Protein AF-A0A6P0UTZ5-F1 (afdb_monomer_lite)

pLDDT: mean 74.85, std 12.64, range [42.12, 92.88]

Secondary structure (DSSP, 8-state):
--GGG--SHHHHHHHTT-------S---------HHHHHHHHHHHHH---SS-HHHHIIIIIHHHHHHHHHHHTTSGGGS--S---GGGHHHHHHHHHHH-

Radius of gyration: 21.36 Å; chains: 1; bounding box: 39×28×58 Å

Foldseek 3Di:
DDLVPDPDPVVVCVVVVDDDDDDDPDDDDDQDFDPVLVVQLVCCVPPNPQPPDPVSVCPNPVVSVVVSVCVRCVPPCVPPPPDDDDPVCVVVVVSVVVVVD

Sequence (101 aa):
MAFTSYKHLEMLVKAFQLTYQEHDFIVESHLPLNDYFKQRFQIILREGVVDNSESAICENLIAPILTEAWYNYKDNLFTKNIKLYRISDLEELFGAVNYIF

Structure (mmCIF, N/CA/C/O backbone):
data_AF-A0A6P0UTZ5-F1
#
_entry.id   AF-A0A6P0UTZ5-F1
#
loop_
_atom_site.group_PDB
_atom_site.id
_atom_site.type_symbol
_atom_site.label_atom_id
_atom_site.label_alt_id
_atom_site.label_comp_id
_atom_site.label_asym_id
_atom_site.label_entity_id
_atom_site.label_seq_id
_atom_site.pdbx_PDB_ins_code
_atom_site.Cartn_x
_atom_site.Cartn_y
_atom_site.Cartn_z
_atom_site.occupancy
_atom_site.B_iso_or_equiv
_atom_site.auth_seq_id
_atom_site.auth_comp_id
_atom_site.auth_asym_id
_atom_site.auth_atom_id
_atom_site.pdbx_PDB_model_num
ATOM 1 N N . MET A 1 1 ? -4.885 6.950 36.024 1.00 49.62 1 MET A N 1
ATOM 2 C CA . MET A 1 1 ? -4.866 5.540 36.486 1.00 49.62 1 MET A CA 1
ATOM 3 C C . MET A 1 1 ? -3.683 4.870 35.809 1.00 49.62 1 MET A C 1
ATOM 5 O O . MET A 1 1 ? -3.464 5.156 34.643 1.00 49.62 1 MET A O 1
ATOM 9 N N . ALA A 1 2 ? -2.872 4.077 36.512 1.00 52.53 2 ALA A N 1
ATOM 10 C CA . ALA A 1 2 ? -1.674 3.498 35.901 1.00 52.53 2 ALA A CA 1
ATOM 11 C C . ALA A 1 2 ? -2.060 2.410 34.882 1.00 52.53 2 ALA A C 1
ATOM 13 O O . ALA A 1 2 ? -2.877 1.540 35.191 1.00 52.53 2 ALA A O 1
ATOM 14 N N . PHE A 1 3 ? -1.446 2.439 33.697 1.00 49.84 3 PHE A N 1
ATOM 15 C CA . PHE A 1 3 ? -1.656 1.485 32.596 1.00 49.84 3 PHE A CA 1
ATOM 16 C C . PHE A 1 3 ? -1.476 0.008 32.995 1.00 49.84 3 PHE A C 1
ATOM 18 O O . PHE A 1 3 ? -2.006 -0.887 32.352 1.00 49.84 3 PHE A O 1
ATOM 25 N N . THR A 1 4 ? -0.798 -0.258 34.110 1.00 59.53 4 THR A N 1
ATOM 26 C CA . THR A 1 4 ? -0.564 -1.595 34.672 1.00 59.53 4 THR A CA 1
ATOM 27 C C . THR A 1 4 ? -1.784 -2.228 35.357 1.00 59.53 4 THR A C 1
ATOM 29 O O . THR A 1 4 ? -1.708 -3.373 35.804 1.00 59.53 4 THR A O 1
ATOM 32 N N . SER A 1 5 ? -2.906 -1.507 35.464 1.00 61.03 5 SER A N 1
ATOM 33 C CA . SER A 1 5 ? -4.092 -1.962 36.208 1.00 61.03 5 SER A CA 1
ATOM 34 C C . SER A 1 5 ? -4.908 -3.032 35.470 1.00 61.03 5 SER A C 1
ATOM 36 O O . SER A 1 5 ? -5.636 -3.792 36.107 1.00 61.03 5 SER A O 1
ATOM 38 N N . TYR A 1 6 ? -4.782 -3.126 34.143 1.00 65.56 6 TYR A N 1
ATOM 39 C CA . TYR A 1 6 ? -5.582 -4.025 33.311 1.00 65.56 6 TYR A CA 1
ATOM 40 C C . TYR A 1 6 ? -4.712 -5.153 32.760 1.00 65.56 6 TYR A C 1
ATOM 42 O O . TYR A 1 6 ? -4.001 -4.993 31.777 1.00 65.56 6 TYR A O 1
ATOM 50 N N . LYS A 1 7 ? -4.760 -6.310 33.425 1.00 70.81 7 LYS A N 1
ATOM 51 C CA . LYS A 1 7 ? -3.950 -7.486 33.063 1.00 70.81 7 LYS A CA 1
ATOM 52 C C . LYS A 1 7 ? -4.555 -8.350 31.954 1.00 70.81 7 LYS A C 1
ATOM 54 O O . LYS A 1 7 ? -3.834 -9.121 31.333 1.00 70.81 7 LYS A O 1
ATOM 59 N N . HIS A 1 8 ? -5.866 -8.249 31.733 1.00 73.00 8 HIS A N 1
ATOM 60 C CA . HIS A 1 8 ? -6.604 -9.093 30.792 1.00 73.00 8 HIS A CA 1
ATOM 61 C C . HIS A 1 8 ? -7.679 -8.281 30.066 1.00 73.00 8 HIS A C 1
ATOM 63 O O . HIS A 1 8 ? -8.318 -7.416 30.672 1.00 73.00 8 HIS A O 1
ATOM 69 N N . LEU A 1 9 ? -7.910 -8.608 28.792 1.00 68.56 9 LEU A N 1
ATOM 70 C CA . LEU A 1 9 ? -8.884 -7.949 27.915 1.00 68.56 9 LEU A CA 1
ATOM 71 C C . LEU A 1 9 ? -10.292 -7.919 28.518 1.00 68.56 9 LEU A C 1
ATOM 73 O O . LEU A 1 9 ? -10.968 -6.897 28.481 1.00 68.56 9 LEU A O 1
ATOM 77 N N . GLU A 1 10 ? -10.704 -9.015 29.153 1.00 75.19 10 GLU A N 1
ATOM 78 C CA . GLU A 1 10 ? -12.012 -9.149 29.799 1.00 75.19 10 GLU A CA 1
ATOM 79 C C . GLU A 1 10 ? -12.271 -8.076 30.866 1.00 75.19 10 GLU A C 1
ATOM 81 O O . GLU A 1 10 ? -13.404 -7.627 31.043 1.00 75.19 10 GLU A O 1
ATOM 86 N N . MET A 1 11 ? -11.222 -7.653 31.580 1.00 75.50 11 MET A N 1
ATOM 87 C CA . MET A 1 11 ? -11.316 -6.607 32.600 1.00 75.50 11 MET A CA 1
ATOM 88 C C . MET A 1 11 ? -11.627 -5.251 31.964 1.00 75.50 11 MET A C 1
ATOM 90 O O . MET A 1 11 ? -12.411 -4.476 32.506 1.00 75.50 11 MET A O 1
ATOM 94 N N . LEU A 1 12 ? -11.044 -4.997 30.795 1.00 75.62 12 LEU A N 1
ATOM 95 C CA . LEU A 1 12 ? -11.216 -3.775 30.019 1.00 75.62 12 LEU A CA 1
ATOM 96 C C . LEU A 1 12 ? -12.605 -3.748 29.366 1.00 75.62 12 LEU A C 1
ATOM 98 O O . LEU A 1 12 ? -13.342 -2.777 29.509 1.00 75.62 12 LEU A O 1
ATOM 102 N N . VAL A 1 13 ? -13.019 -4.866 28.763 1.00 74.88 13 VAL A N 1
ATOM 103 C CA . VAL A 1 13 ? -14.359 -5.046 28.183 1.00 74.88 13 VAL A CA 1
ATOM 104 C C . VAL A 1 13 ? -15.452 -4.788 29.224 1.00 74.88 13 VAL A C 1
ATOM 106 O O . VAL A 1 13 ? -16.405 -4.062 28.946 1.00 74.88 13 VAL A O 1
ATOM 109 N N . LYS A 1 14 ? -15.295 -5.310 30.449 1.00 77.25 14 LYS A N 1
ATOM 110 C CA . LYS A 1 14 ? -16.249 -5.081 31.547 1.00 77.25 14 LYS A CA 1
ATOM 111 C C . LYS A 1 14 ? -16.209 -3.653 32.092 1.00 77.25 14 LYS A C 1
ATOM 113 O O . LYS A 1 14 ? -17.269 -3.072 32.305 1.00 77.25 14 LYS A O 1
ATOM 118 N N . ALA A 1 15 ? -15.021 -3.092 32.326 1.00 76.69 15 ALA A N 1
ATOM 119 C CA . ALA A 1 15 ? -14.876 -1.760 32.920 1.00 76.69 15 ALA A CA 1
ATOM 120 C C . ALA A 1 15 ? -15.421 -0.649 32.011 1.00 76.69 15 ALA A C 1
ATOM 122 O O . ALA A 1 15 ? -16.033 0.300 32.496 1.00 76.69 15 ALA A O 1
ATOM 123 N N . PHE A 1 16 ? -15.238 -0.797 30.700 1.00 74.94 16 PHE A N 1
ATOM 124 C CA . PHE A 1 16 ? -15.627 0.200 29.705 1.00 74.94 16 PHE A CA 1
ATOM 125 C C . PHE A 1 16 ? -16.901 -0.175 28.934 1.00 74.94 16 PHE A C 1
ATOM 127 O O . PHE A 1 16 ? -17.278 0.539 28.009 1.00 74.94 16 PHE A O 1
ATOM 134 N N . GLN A 1 17 ? -17.573 -1.273 29.311 1.00 75.56 17 GLN A N 1
ATOM 135 C CA . GLN A 1 17 ? -18.788 -1.778 28.651 1.00 75.56 17 GLN A CA 1
ATOM 136 C C . GLN A 1 17 ? -18.620 -1.915 27.126 1.00 75.56 17 GLN A C 1
ATOM 138 O O . GLN A 1 17 ? -19.511 -1.586 26.342 1.00 75.56 17 GLN A O 1
ATOM 143 N N . LEU A 1 18 ? -17.444 -2.375 26.700 1.00 77.19 18 LEU A N 1
ATOM 144 C CA . LEU A 1 18 ? -17.101 -2.492 25.287 1.00 77.19 18 LEU A CA 1
ATOM 145 C C . LEU A 1 18 ? -17.735 -3.747 24.692 1.00 77.19 18 LEU A C 1
ATOM 147 O O . LEU A 1 18 ? -17.950 -4.748 25.370 1.00 77.19 18 LEU A O 1
ATOM 151 N N . THR A 1 19 ? -17.993 -3.713 23.390 1.00 71.69 19 THR A N 1
ATOM 152 C CA . THR A 1 19 ? -18.344 -4.916 22.633 1.00 71.69 19 THR A CA 1
ATOM 153 C C . THR A 1 19 ? -17.069 -5.444 21.986 1.00 71.69 19 THR A C 1
ATOM 155 O O . THR A 1 19 ? -16.483 -4.760 21.151 1.00 71.69 19 THR A O 1
ATOM 158 N N . TYR A 1 20 ? -16.610 -6.626 22.403 1.00 71.56 20 TYR A N 1
ATOM 159 C CA . TYR A 1 20 ? -15.465 -7.298 21.787 1.00 71.56 20 TYR A CA 1
ATOM 160 C C . TYR A 1 20 ? -15.947 -8.212 20.664 1.00 71.56 20 TYR A C 1
ATOM 162 O O . TYR A 1 20 ? -16.859 -9.015 20.864 1.00 71.56 20 TYR A O 1
ATOM 170 N N . GLN A 1 21 ? -15.330 -8.087 19.494 1.00 70.19 21 GLN A N 1
ATOM 171 C CA . GLN A 1 21 ? -15.537 -8.998 18.380 1.00 70.19 21 GLN A CA 1
ATOM 172 C C . GLN A 1 21 ? -14.183 -9.358 17.783 1.00 70.19 21 GLN A C 1
ATOM 174 O O . GLN A 1 21 ? -13.419 -8.474 17.396 1.00 70.19 21 GLN A O 1
ATOM 179 N N . GLU A 1 22 ? -13.912 -10.652 17.699 1.00 69.94 22 GLU A N 1
ATOM 180 C CA . GLU A 1 22 ? -12.745 -11.195 17.019 1.00 69.94 22 GLU A CA 1
ATOM 181 C C . GLU A 1 22 ? -13.141 -11.499 15.572 1.00 69.94 22 GLU A C 1
ATOM 183 O O . GLU A 1 22 ? -14.118 -12.206 15.323 1.00 69.94 22 GLU A O 1
ATOM 188 N N . HIS A 1 23 ? -12.428 -10.905 14.621 1.00 70.81 23 HIS A N 1
ATOM 189 C CA . HIS A 1 23 ? -12.614 -11.145 13.195 1.00 70.81 23 HIS A CA 1
ATOM 190 C C . HIS A 1 23 ? -11.257 -11.435 12.573 1.00 70.81 23 HIS A C 1
ATOM 192 O O . HIS A 1 23 ? -10.253 -10.844 12.982 1.00 70.81 23 HIS A O 1
ATOM 198 N N . ASP A 1 24 ? -11.246 -12.276 11.542 1.00 70.19 24 ASP A N 1
ATOM 199 C CA . ASP A 1 24 ? -10.085 -12.420 10.675 1.00 70.19 24 ASP A CA 1
ATOM 200 C C . ASP A 1 24 ? -9.795 -11.064 10.029 1.00 70.19 24 ASP A C 1
ATOM 202 O O . ASP A 1 24 ? -10.518 -10.584 9.157 1.00 70.19 24 ASP A O 1
ATOM 206 N N . PHE A 1 25 ? -8.755 -10.399 10.522 1.00 65.25 25 PHE A N 1
ATOM 207 C CA . PHE A 1 25 ? -8.378 -9.068 10.059 1.00 65.25 25 PHE A CA 1
ATOM 208 C C . PHE A 1 25 ? -7.766 -9.112 8.651 1.00 65.25 25 PHE A C 1
ATOM 210 O O . PHE A 1 25 ? -7.882 -8.160 7.880 1.00 65.25 25 PHE A O 1
ATOM 217 N N . ILE A 1 26 ? -7.128 -10.234 8.306 1.00 69.88 26 ILE A N 1
ATOM 218 C CA . ILE A 1 26 ? -6.534 -10.480 6.994 1.00 69.88 26 ILE A CA 1
ATOM 219 C C . ILE A 1 26 ? -7.495 -11.365 6.208 1.00 69.88 26 ILE A C 1
ATOM 221 O O . ILE A 1 26 ? -7.498 -12.584 6.353 1.00 69.88 26 ILE A O 1
ATOM 225 N N . VAL A 1 27 ? -8.312 -10.733 5.371 1.00 71.56 27 VAL A N 1
ATOM 226 C CA . VAL A 1 27 ? -9.210 -11.425 4.443 1.00 71.56 27 VAL A CA 1
ATOM 227 C C . VAL A 1 27 ? -8.602 -11.356 3.048 1.00 71.56 27 VAL A C 1
ATOM 229 O O . VAL A 1 27 ? -8.203 -10.280 2.598 1.00 71.56 27 VAL A O 1
ATOM 232 N N . GLU A 1 28 ? -8.530 -12.492 2.353 1.00 75.06 28 GLU A N 1
ATOM 233 C CA . GLU A 1 28 ? -8.133 -12.512 0.946 1.00 75.06 28 GLU A CA 1
ATOM 234 C C . GLU A 1 28 ? -9.154 -11.710 0.132 1.00 75.06 28 GLU A C 1
ATOM 236 O O . GLU A 1 28 ? -10.344 -12.031 0.096 1.00 75.06 28 GLU A O 1
ATOM 241 N N . SER A 1 29 ? -8.698 -10.624 -0.488 1.00 74.06 29 SER A N 1
ATOM 242 C CA . SER A 1 29 ? -9.546 -9.742 -1.280 1.00 74.06 29 SER A CA 1
ATOM 243 C C . SER A 1 29 ? -9.102 -9.765 -2.736 1.00 74.06 29 SER A C 1
ATOM 245 O O . SER A 1 29 ? -7.915 -9.708 -3.065 1.00 74.06 29 SER A O 1
ATOM 247 N N . HIS A 1 30 ? -10.076 -9.854 -3.638 1.00 78.31 30 HIS A N 1
ATOM 248 C CA . HIS A 1 30 ? -9.797 -9.751 -5.059 1.00 78.31 30 HIS A CA 1
ATOM 249 C C . HIS A 1 30 ? -9.554 -8.283 -5.422 1.00 78.31 30 HIS A C 1
ATOM 251 O O . HIS A 1 30 ? -10.468 -7.461 -5.341 1.00 78.31 30 HIS A O 1
ATOM 257 N N . LEU A 1 31 ? -8.338 -7.961 -5.866 1.00 78.12 31 LEU A N 1
ATOM 258 C CA . LEU A 1 31 ? -7.972 -6.619 -6.310 1.00 78.12 31 LEU A CA 1
ATOM 259 C C . LEU A 1 31 ? -8.120 -6.514 -7.839 1.00 78.12 31 LEU A C 1
ATOM 261 O O . LEU A 1 31 ? -7.343 -7.132 -8.573 1.00 78.12 31 LEU A O 1
ATOM 265 N N . PRO A 1 32 ? -9.114 -5.767 -8.357 1.00 82.19 32 PRO A N 1
ATOM 266 C CA . PRO A 1 32 ? -9.300 -5.615 -9.792 1.00 82.19 32 PRO A CA 1
ATOM 267 C C . PRO A 1 32 ? -8.198 -4.723 -10.375 1.00 82.19 32 PRO A C 1
ATOM 269 O O . PRO A 1 32 ? -8.248 -3.500 -10.312 1.00 82.19 32 PRO A O 1
ATOM 272 N N . LEU A 1 33 ? -7.180 -5.347 -10.962 1.00 84.62 33 LEU A N 1
ATOM 273 C CA . LEU A 1 33 ? -6.096 -4.628 -11.628 1.00 84.62 33 LEU A CA 1
ATOM 274 C C . LEU A 1 33 ? -6.554 -4.054 -12.974 1.00 84.62 33 LEU A C 1
ATOM 276 O O . LEU A 1 33 ? -7.147 -4.769 -13.788 1.00 84.62 33 LEU A O 1
ATOM 280 N N . ASN A 1 34 ? -6.191 -2.798 -13.232 1.00 89.31 34 ASN A N 1
ATOM 281 C CA . ASN A 1 34 ? -6.400 -2.139 -14.517 1.00 89.31 34 ASN A CA 1
ATOM 282 C C . ASN A 1 34 ? -5.615 -2.858 -15.633 1.00 89.31 34 ASN A C 1
ATOM 284 O O . ASN A 1 34 ? -4.429 -3.157 -15.482 1.00 89.31 34 ASN A O 1
ATOM 288 N N . ASP A 1 35 ? -6.256 -3.122 -16.772 1.00 91.62 35 ASP A N 1
ATOM 289 C CA . ASP A 1 35 ? -5.626 -3.817 -17.899 1.00 91.62 35 ASP A CA 1
ATOM 290 C C . ASP A 1 35 ? -4.462 -3.032 -18.516 1.00 91.62 35 ASP A C 1
ATOM 292 O O . ASP A 1 35 ? -3.457 -3.632 -18.900 1.00 91.62 35 ASP A O 1
ATOM 296 N N . TYR A 1 36 ? -4.539 -1.698 -18.529 1.00 91.00 36 TYR A N 1
ATOM 297 C CA . TYR A 1 36 ? -3.425 -0.848 -18.951 1.00 91.00 36 TYR A CA 1
ATOM 298 C C . TYR A 1 36 ? -2.205 -1.045 -18.045 1.00 91.00 36 TYR A C 1
ATOM 300 O O . TYR A 1 36 ? -1.084 -1.217 -18.530 1.00 91.00 36 TYR A O 1
ATOM 308 N N . PHE A 1 37 ? -2.423 -1.082 -16.726 1.00 91.75 37 PHE A N 1
ATOM 309 C CA . PHE A 1 37 ? -1.351 -1.336 -15.773 1.00 91.75 37 PHE A CA 1
ATOM 310 C C . PHE A 1 37 ? -0.738 -2.719 -15.991 1.00 91.75 37 PHE A C 1
ATOM 312 O O . PHE A 1 37 ? 0.482 -2.820 -16.101 1.00 91.75 37 PHE A O 1
ATOM 319 N N . LYS A 1 38 ? -1.561 -3.769 -16.134 1.00 91.25 38 LYS A N 1
ATOM 320 C CA . LYS A 1 38 ? -1.074 -5.135 -16.393 1.00 91.25 38 LYS A CA 1
ATOM 321 C C . LYS A 1 38 ? -0.181 -5.188 -17.628 1.00 91.25 38 LYS A C 1
ATOM 323 O O . LYS A 1 38 ? 0.904 -5.757 -17.568 1.00 91.25 38 LYS A O 1
ATOM 328 N N . GLN A 1 39 ? -0.621 -4.593 -18.736 1.00 92.88 39 GLN A N 1
ATOM 329 C CA . GLN A 1 39 ? 0.137 -4.588 -19.989 1.00 92.88 39 GLN A CA 1
ATOM 330 C C . GLN A 1 39 ? 1.466 -3.844 -19.841 1.00 92.88 39 GLN A C 1
ATOM 332 O O . GLN A 1 39 ? 2.514 -4.389 -20.184 1.00 92.88 39 GLN A O 1
ATOM 337 N N . ARG A 1 40 ? 1.445 -2.638 -19.261 1.00 90.19 40 ARG A N 1
ATOM 338 C CA . ARG A 1 40 ? 2.661 -1.857 -18.996 1.00 90.19 40 ARG A CA 1
ATOM 339 C C . ARG A 1 40 ? 3.628 -2.612 -18.083 1.00 90.19 40 ARG A C 1
ATOM 341 O O . ARG A 1 40 ? 4.826 -2.643 -18.347 1.00 90.19 40 ARG A O 1
ATOM 348 N N . PHE A 1 41 ? 3.115 -3.230 -17.025 1.00 91.00 41 PHE A N 1
ATOM 349 C CA . PHE A 1 41 ? 3.920 -3.964 -16.056 1.00 91.00 41 PHE A CA 1
ATOM 350 C C . PHE A 1 41 ? 4.565 -5.210 -16.679 1.00 91.00 41 PHE A C 1
ATOM 352 O O . PHE A 1 41 ? 5.740 -5.475 -16.453 1.00 91.00 41 PHE A O 1
ATOM 359 N N . GLN A 1 42 ? 3.840 -5.927 -17.543 1.00 90.00 42 GLN A N 1
ATOM 360 C CA . GLN A 1 42 ? 4.389 -7.056 -18.303 1.00 90.00 42 GLN A CA 1
ATOM 361 C C . GLN A 1 42 ? 5.527 -6.641 -19.242 1.00 90.00 42 GLN A C 1
ATOM 363 O O . GLN A 1 42 ? 6.500 -7.380 -19.369 1.00 90.00 42 GLN A O 1
ATOM 368 N N . ILE A 1 43 ? 5.437 -5.468 -19.874 1.00 90.62 43 ILE A N 1
ATOM 369 C CA . ILE A 1 43 ? 6.524 -4.931 -20.707 1.00 90.62 43 ILE A CA 1
ATOM 370 C C . ILE A 1 43 ? 7.753 -4.636 -19.841 1.00 90.62 43 ILE A C 1
ATOM 372 O O . ILE A 1 43 ? 8.849 -5.071 -20.176 1.00 90.62 43 IL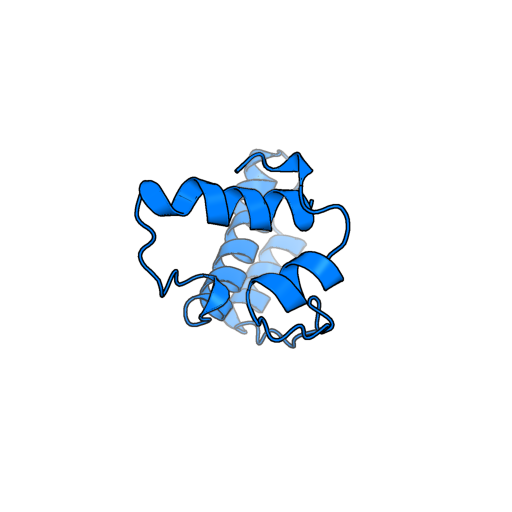E A O 1
ATOM 376 N N . ILE A 1 44 ? 7.573 -3.985 -18.686 1.00 88.06 44 ILE A N 1
ATOM 377 C CA . ILE A 1 44 ? 8.670 -3.693 -17.748 1.00 88.06 44 ILE A CA 1
ATOM 378 C C . ILE A 1 44 ? 9.360 -4.981 -17.276 1.00 88.06 44 ILE A C 1
ATOM 380 O O . ILE A 1 44 ? 10.582 -5.024 -17.228 1.00 88.06 44 ILE A O 1
ATOM 384 N N . LEU A 1 45 ? 8.603 -6.041 -16.983 1.00 85.94 45 LEU A N 1
ATOM 385 C CA . LEU A 1 45 ? 9.169 -7.329 -16.564 1.00 85.94 45 LEU A CA 1
ATOM 386 C C . LEU A 1 45 ? 9.937 -8.062 -17.673 1.00 85.94 45 LEU A C 1
ATOM 388 O O . LEU A 1 45 ? 10.822 -8.856 -17.369 1.00 85.94 45 LEU A O 1
ATOM 392 N N . ARG A 1 46 ? 9.573 -7.858 -18.944 1.00 86.69 46 ARG A N 1
ATOM 393 C CA . ARG A 1 46 ? 10.190 -8.555 -20.087 1.00 86.69 46 ARG A CA 1
ATOM 394 C C . ARG A 1 46 ? 11.362 -7.795 -20.690 1.00 86.69 46 ARG A C 1
ATOM 396 O O . ARG A 1 46 ? 12.323 -8.414 -21.131 1.00 86.69 46 ARG A O 1
ATOM 403 N N . GLU A 1 47 ? 11.237 -6.478 -20.768 1.00 85.12 47 GLU A N 1
ATOM 404 C CA . GLU A 1 47 ? 12.121 -5.611 -21.550 1.00 85.12 47 GLU A CA 1
ATOM 405 C C . GLU A 1 47 ? 12.838 -4.572 -20.681 1.00 85.12 47 GLU A C 1
ATOM 407 O O . GLU A 1 47 ? 13.843 -4.000 -21.101 1.00 85.12 47 GLU A O 1
ATOM 412 N N . GLY A 1 48 ? 12.330 -4.305 -19.475 1.00 76.94 48 GLY A N 1
ATOM 413 C CA . GLY A 1 48 ? 12.919 -3.337 -18.562 1.00 76.94 48 GLY A CA 1
ATOM 414 C C . GLY A 1 48 ? 14.206 -3.856 -17.930 1.00 76.94 48 GLY A C 1
ATOM 415 O O . GLY A 1 48 ? 14.301 -5.009 -17.517 1.00 76.94 48 GLY A O 1
ATOM 416 N N . VAL A 1 49 ? 15.191 -2.969 -17.782 1.00 74.00 49 VAL A N 1
ATOM 417 C CA . VAL A 1 49 ? 16.373 -3.229 -16.952 1.00 74.00 49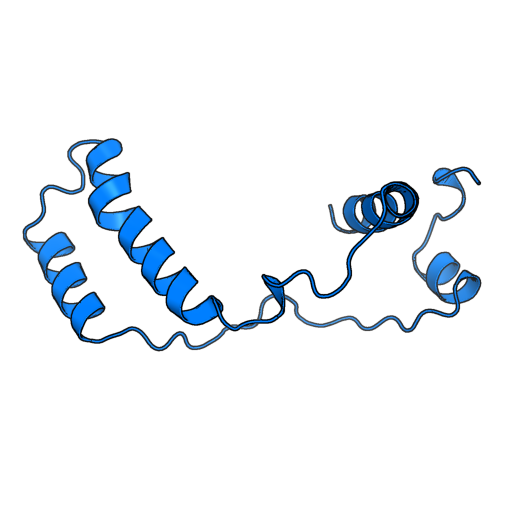 VAL A CA 1
ATOM 418 C C . VAL A 1 49 ? 16.030 -2.832 -15.518 1.00 74.00 49 VAL A C 1
ATOM 420 O O . VAL A 1 49 ? 16.351 -1.737 -15.062 1.00 74.00 49 VAL A O 1
ATOM 423 N N . VAL A 1 50 ? 15.266 -3.691 -14.851 1.00 67.94 50 VAL A N 1
ATOM 424 C CA . VAL A 1 50 ? 14.671 -3.403 -13.539 1.00 67.94 50 VAL A CA 1
ATOM 425 C C . VAL A 1 50 ? 15.535 -3.837 -12.362 1.00 67.94 50 VAL A C 1
ATOM 427 O O . VAL A 1 50 ? 15.381 -3.279 -11.286 1.00 67.94 50 VAL A O 1
ATOM 430 N N . ASP A 1 51 ? 16.441 -4.795 -12.548 1.00 70.19 51 ASP A N 1
ATOM 431 C CA . ASP A 1 51 ? 17.244 -5.425 -11.490 1.00 70.19 51 ASP A CA 1
ATOM 432 C C . ASP A 1 51 ? 18.695 -4.919 -11.418 1.00 70.19 51 ASP A C 1
ATOM 434 O O . ASP A 1 51 ? 19.509 -5.429 -10.649 1.00 70.19 51 ASP A O 1
ATOM 438 N N . ASN A 1 52 ? 19.034 -3.891 -12.196 1.00 79.94 52 ASN A N 1
ATOM 439 C CA . ASN A 1 52 ? 20.393 -3.354 -12.268 1.00 79.94 52 ASN A CA 1
ATOM 440 C C . ASN A 1 52 ? 20.777 -2.454 -11.086 1.00 79.94 52 ASN A C 1
ATOM 442 O O . ASN A 1 52 ? 21.959 -2.181 -10.881 1.00 79.94 52 ASN A O 1
ATOM 446 N N . SER A 1 53 ? 19.797 -1.937 -10.346 1.00 87.44 53 SER A N 1
ATOM 447 C CA . SER A 1 53 ? 20.014 -1.077 -9.187 1.00 87.44 53 SER A CA 1
ATOM 448 C C . SER A 1 53 ? 18.777 -1.048 -8.301 1.00 87.44 53 SER A C 1
ATOM 450 O O . SER A 1 53 ? 17.651 -1.150 -8.785 1.00 87.44 53 SER A O 1
ATOM 452 N N . GLU A 1 54 ? 18.978 -0.828 -7.005 1.00 88.62 54 GLU A N 1
ATOM 453 C CA . GLU A 1 54 ? 17.882 -0.626 -6.053 1.00 88.62 54 GLU A CA 1
ATOM 454 C C . GLU A 1 54 ? 16.948 0.511 -6.494 1.00 88.62 54 GLU A C 1
ATOM 456 O O . GLU A 1 54 ? 15.729 0.361 -6.463 1.00 88.62 54 GLU A O 1
ATOM 461 N N . SER A 1 55 ? 17.507 1.617 -6.993 1.00 87.50 55 SER A N 1
ATOM 462 C CA . SER A 1 55 ? 16.724 2.747 -7.500 1.00 87.50 55 SER A CA 1
ATOM 463 C C . SER A 1 55 ? 15.806 2.346 -8.658 1.00 87.50 55 SER A C 1
ATOM 465 O O . SER A 1 55 ? 14.637 2.729 -8.665 1.00 87.50 55 SER A O 1
ATOM 467 N N . ALA A 1 56 ? 16.294 1.536 -9.604 1.00 85.69 56 ALA A N 1
ATOM 468 C CA . ALA A 1 56 ? 15.485 1.057 -10.722 1.00 85.69 56 ALA A CA 1
ATOM 469 C C . ALA A 1 56 ? 14.364 0.114 -10.266 1.00 85.69 56 ALA A C 1
ATOM 471 O O . ALA A 1 56 ? 13.250 0.217 -10.785 1.00 85.69 56 ALA A O 1
ATOM 472 N N . ILE A 1 57 ? 14.624 -0.742 -9.270 1.00 86.00 57 ILE A N 1
ATOM 473 C CA . ILE A 1 57 ? 13.603 -1.600 -8.650 1.00 86.00 57 ILE A CA 1
ATOM 474 C C . ILE A 1 57 ? 12.528 -0.728 -7.988 1.00 86.00 57 ILE A C 1
ATOM 476 O O . ILE A 1 57 ? 11.331 -0.918 -8.221 1.00 86.00 57 ILE A O 1
ATOM 480 N N . CYS A 1 58 ? 12.940 0.257 -7.191 1.00 89.88 58 CYS A N 1
ATOM 481 C CA . CYS A 1 58 ? 12.030 1.166 -6.503 1.00 89.88 58 CYS A CA 1
ATOM 482 C C . CYS A 1 58 ? 11.126 1.922 -7.483 1.00 89.88 58 CYS A C 1
ATOM 484 O O . CYS A 1 58 ? 9.910 1.962 -7.296 1.00 89.88 58 CYS A O 1
ATOM 486 N N . GLU A 1 59 ? 11.700 2.483 -8.544 1.00 88.69 59 GLU A N 1
ATOM 487 C CA . GLU A 1 59 ? 10.978 3.331 -9.491 1.00 88.69 59 GLU A CA 1
ATOM 488 C C . GLU A 1 59 ? 10.085 2.540 -10.455 1.00 88.69 59 GLU A C 1
ATOM 490 O O . GLU A 1 59 ? 8.958 2.949 -10.735 1.00 88.69 59 GLU A O 1
ATOM 495 N N . ASN A 1 60 ? 10.557 1.400 -10.962 1.00 88.81 60 ASN A N 1
ATOM 496 C CA . ASN A 1 60 ? 9.881 0.702 -12.058 1.00 88.81 60 ASN A CA 1
ATOM 497 C C . ASN A 1 60 ? 9.035 -0.492 -11.600 1.00 88.81 60 ASN A C 1
ATOM 499 O O . ASN A 1 60 ? 8.115 -0.880 -12.322 1.00 88.81 60 ASN A O 1
ATOM 503 N N . LEU A 1 61 ? 9.301 -1.054 -10.414 1.00 88.69 61 LEU A N 1
ATOM 504 C CA . LEU A 1 61 ? 8.523 -2.163 -9.850 1.00 88.69 61 LEU A CA 1
ATOM 505 C C . LEU A 1 61 ? 7.694 -1.713 -8.652 1.00 88.69 61 LEU A C 1
ATOM 507 O O . LEU A 1 61 ? 6.468 -1.806 -8.685 1.00 88.69 61 LEU A O 1
ATOM 511 N N . ILE A 1 62 ? 8.346 -1.207 -7.604 1.00 90.19 62 ILE A N 1
ATOM 512 C CA . ILE A 1 62 ? 7.686 -0.974 -6.313 1.00 90.19 62 ILE A CA 1
ATOM 513 C C . ILE A 1 62 ? 6.695 0.191 -6.406 1.00 90.19 62 ILE A C 1
ATOM 515 O O . ILE A 1 62 ? 5.519 0.021 -6.081 1.00 90.19 62 ILE A O 1
ATOM 519 N N . ALA A 1 63 ? 7.126 1.362 -6.881 1.00 91.06 63 ALA A N 1
ATOM 520 C CA . ALA A 1 63 ? 6.274 2.549 -6.924 1.00 91.06 63 ALA A CA 1
ATOM 521 C C . ALA A 1 63 ? 4.998 2.362 -7.776 1.00 91.06 63 ALA A C 1
ATOM 523 O O . ALA A 1 63 ? 3.919 2.735 -7.301 1.00 91.06 63 ALA A O 1
ATOM 524 N N . PRO A 1 64 ? 5.041 1.743 -8.976 1.00 90.06 64 PRO A N 1
ATOM 525 C CA . PRO A 1 64 ? 3.837 1.482 -9.760 1.00 90.06 64 PRO A CA 1
ATOM 526 C C . PRO A 1 64 ? 2.860 0.523 -9.069 1.00 90.06 64 PRO A C 1
ATOM 528 O O . PRO A 1 64 ? 1.658 0.772 -9.101 1.00 90.06 64 PRO A O 1
ATOM 531 N N . ILE A 1 65 ? 3.355 -0.529 -8.401 1.00 90.00 65 ILE A N 1
ATOM 532 C CA . ILE A 1 65 ? 2.508 -1.462 -7.637 1.00 90.00 65 ILE A CA 1
ATOM 533 C C . ILE A 1 65 ? 1.824 -0.736 -6.479 1.00 90.00 65 ILE A C 1
ATOM 535 O O . ILE A 1 65 ? 0.612 -0.856 -6.306 1.00 90.00 65 ILE A O 1
ATOM 539 N N . LEU A 1 66 ? 2.586 0.034 -5.696 1.00 90.12 66 LEU A N 1
ATOM 540 C CA . LEU A 1 66 ? 2.041 0.789 -4.566 1.00 90.12 66 LEU A CA 1
ATOM 541 C C . LEU A 1 66 ? 1.004 1.816 -5.026 1.00 90.12 66 LEU A C 1
ATOM 543 O O . LEU A 1 66 ? -0.010 2.002 -4.359 1.00 90.12 66 LEU A O 1
ATOM 547 N N . THR A 1 67 ? 1.233 2.443 -6.179 1.00 90.12 67 THR A N 1
ATOM 548 C CA . THR A 1 67 ? 0.305 3.410 -6.771 1.00 90.12 67 THR A CA 1
ATOM 549 C C . THR A 1 67 ? -1.007 2.742 -7.178 1.00 90.12 67 THR A C 1
ATOM 551 O O . THR A 1 67 ? -2.073 3.235 -6.818 1.00 90.12 67 THR A O 1
ATOM 554 N N . GLU A 1 68 ? -0.962 1.597 -7.865 1.00 90.19 68 GLU A N 1
ATOM 555 C CA . GLU A 1 68 ? -2.175 0.844 -8.218 1.00 90.19 68 GLU A CA 1
ATOM 556 C C . GLU A 1 68 ? -2.917 0.320 -6.992 1.00 90.19 68 GLU A C 1
ATOM 558 O O . GLU A 1 68 ? -4.143 0.424 -6.918 1.00 90.19 68 GLU A O 1
ATOM 563 N N . ALA A 1 69 ? -2.191 -0.214 -6.006 1.00 86.88 69 ALA A N 1
ATOM 564 C CA . ALA A 1 69 ? -2.792 -0.638 -4.751 1.00 86.88 69 ALA A CA 1
ATOM 565 C C . ALA A 1 69 ? -3.493 0.550 -4.080 1.00 86.88 69 ALA A C 1
ATOM 567 O O . ALA A 1 69 ? -4.677 0.471 -3.755 1.00 86.88 69 ALA A O 1
ATOM 568 N N . TRP A 1 70 ? -2.811 1.690 -3.955 1.00 85.94 70 TRP A N 1
ATOM 569 C CA . TRP A 1 70 ? -3.403 2.902 -3.401 1.00 85.94 70 TRP A CA 1
ATOM 570 C C . TRP A 1 70 ? -4.651 3.344 -4.170 1.00 85.94 70 TRP A C 1
ATOM 572 O O . TRP A 1 70 ? -5.668 3.617 -3.539 1.00 85.94 70 TRP A O 1
ATOM 582 N N . TYR A 1 71 ? -4.636 3.353 -5.506 1.00 87.12 71 TYR A N 1
ATOM 583 C CA . TYR A 1 71 ? -5.816 3.709 -6.300 1.00 87.12 71 TYR A CA 1
ATOM 584 C C . TYR A 1 71 ? -7.030 2.823 -6.000 1.00 87.12 71 TYR A C 1
ATOM 586 O O . TYR A 1 71 ? -8.149 3.336 -5.950 1.00 87.12 71 TYR A O 1
ATOM 594 N N . ASN A 1 72 ? -6.816 1.527 -5.762 1.00 84.56 72 ASN A N 1
ATOM 595 C CA . ASN A 1 72 ? -7.876 0.584 -5.402 1.00 84.56 72 ASN A CA 1
ATOM 596 C C . ASN A 1 72 ? -8.392 0.792 -3.968 1.00 84.56 72 ASN A C 1
ATOM 598 O O . ASN A 1 72 ? -9.574 0.586 -3.697 1.00 84.56 72 ASN A O 1
ATOM 602 N N . TYR A 1 73 ? -7.531 1.235 -3.049 1.00 81.06 73 TYR A N 1
ATOM 603 C CA . TYR A 1 73 ? -7.880 1.418 -1.638 1.00 81.06 73 TYR A CA 1
ATOM 604 C C . TYR A 1 73 ? -8.188 2.867 -1.235 1.00 81.06 73 TYR A C 1
ATOM 606 O O . TYR A 1 73 ? -8.649 3.083 -0.119 1.00 81.06 73 TYR A O 1
ATOM 614 N N . LYS A 1 74 ? -8.014 3.862 -2.114 1.00 80.75 74 LYS A N 1
ATOM 615 C CA . LYS A 1 74 ? -8.180 5.295 -1.787 1.00 80.75 74 LYS A CA 1
ATOM 616 C C . LYS A 1 74 ? -9.554 5.651 -1.212 1.00 80.75 74 LYS A C 1
ATOM 618 O O . LYS A 1 74 ? -9.690 6.618 -0.462 1.00 80.75 74 LYS A O 1
ATOM 623 N N . ASP A 1 75 ? -10.578 4.882 -1.576 1.00 77.62 75 ASP A N 1
ATOM 624 C CA . ASP A 1 75 ? -11.946 5.105 -1.120 1.00 77.62 75 ASP A CA 1
ATOM 625 C C . ASP A 1 75 ? -12.304 4.307 0.139 1.00 77.62 75 ASP A C 1
ATOM 627 O O . ASP A 1 75 ? -13.291 4.654 0.794 1.00 77.62 75 ASP A O 1
ATOM 631 N N . ASN A 1 76 ? -11.474 3.332 0.534 1.00 70.31 76 ASN A N 1
ATOM 632 C CA . ASN A 1 76 ? -11.682 2.543 1.742 1.00 70.31 76 ASN A CA 1
ATOM 633 C C . ASN A 1 76 ? -11.529 3.388 3.013 1.00 70.31 76 ASN A C 1
ATOM 635 O O . ASN A 1 76 ? -10.674 4.266 3.138 1.00 70.31 76 ASN A O 1
ATOM 639 N N . LEU A 1 77 ? -12.393 3.096 3.985 1.00 57.62 77 LEU A N 1
ATOM 640 C CA . LEU A 1 77 ? -12.503 3.845 5.237 1.00 57.62 77 LEU A CA 1
ATOM 641 C C . LEU A 1 77 ? -11.293 3.637 6.156 1.00 57.62 77 LEU A C 1
ATOM 643 O O . LEU A 1 77 ? -11.005 4.514 6.958 1.00 57.62 77 LEU A O 1
ATOM 647 N N . PHE A 1 78 ? -10.554 2.531 6.010 1.00 58.72 78 PHE A N 1
ATOM 648 C CA . PHE A 1 78 ? -9.379 2.233 6.839 1.00 58.72 78 PHE A CA 1
ATOM 649 C C . PHE A 1 78 ? -8.288 3.312 6.743 1.00 58.72 78 PHE A C 1
ATOM 651 O O . PHE A 1 78 ? -7.665 3.655 7.741 1.00 58.72 78 PHE A O 1
ATOM 658 N N . THR A 1 79 ? -8.085 3.903 5.561 1.00 51.28 79 THR A N 1
ATOM 659 C CA . THR A 1 79 ? -7.100 4.980 5.359 1.00 51.28 79 THR A CA 1
ATOM 660 C C . THR A 1 79 ? -7.657 6.371 5.663 1.00 51.28 79 THR A C 1
ATOM 662 O O . THR A 1 79 ? -6.923 7.357 5.617 1.00 51.28 79 THR A O 1
ATOM 665 N N . LYS A 1 80 ? -8.957 6.484 5.953 1.00 54.88 80 LYS A N 1
ATOM 666 C CA . LYS A 1 80 ? -9.620 7.746 6.285 1.00 54.88 80 LYS A CA 1
ATOM 667 C C . LYS A 1 80 ? -9.814 7.779 7.798 1.00 54.88 80 LYS A C 1
ATOM 669 O O . LYS A 1 80 ? -10.709 7.129 8.317 1.00 54.88 80 LYS A O 1
ATOM 674 N N . ASN A 1 81 ? -9.001 8.545 8.527 1.00 54.22 81 ASN A N 1
ATOM 675 C CA . ASN A 1 81 ? -9.260 8.801 9.948 1.00 54.22 81 ASN A CA 1
ATOM 676 C C . ASN A 1 81 ? -10.573 9.593 10.086 1.00 54.22 81 ASN A C 1
ATOM 678 O O . ASN A 1 81 ? -10.596 10.811 9.927 1.00 54.22 81 ASN A O 1
ATOM 682 N N . ILE A 1 82 ? -11.683 8.890 10.332 1.00 57.53 82 ILE A N 1
ATOM 683 C CA . ILE A 1 82 ? -13.031 9.485 10.420 1.00 57.53 82 ILE A CA 1
ATOM 684 C C . ILE A 1 82 ? -13.230 10.196 11.768 1.00 57.53 82 ILE A C 1
ATOM 686 O O . ILE A 1 82 ? -14.044 11.111 11.876 1.00 57.53 82 ILE A O 1
ATOM 690 N N . LYS A 1 83 ? -12.466 9.815 12.801 1.00 60.62 83 LYS A N 1
ATOM 691 C CA . LYS A 1 83 ? -12.469 10.488 14.104 1.00 60.62 83 LYS A CA 1
ATOM 692 C C . LYS A 1 83 ? -11.211 11.331 14.281 1.00 60.62 83 LYS A C 1
ATOM 694 O O . LYS A 1 83 ? -10.096 10.823 14.292 1.00 60.62 83 LYS A O 1
ATOM 699 N N . LEU A 1 84 ? -11.423 12.634 14.445 1.00 56.97 84 LEU A N 1
ATOM 700 C CA . LEU A 1 84 ? -10.423 13.567 14.953 1.00 56.97 84 LEU A CA 1
ATOM 701 C C . LEU A 1 84 ? -10.164 13.243 16.425 1.00 56.97 84 LEU A C 1
ATOM 703 O O . LEU A 1 84 ? -11.029 13.479 17.267 1.00 56.97 84 LEU A O 1
ATOM 707 N N . TYR A 1 85 ? -8.980 12.717 16.715 1.00 63.69 85 TYR A N 1
ATOM 708 C CA . TYR A 1 85 ? -8.492 12.546 18.077 1.00 63.69 85 TYR A CA 1
ATOM 709 C C . TYR A 1 85 ? -7.767 13.812 18.523 1.00 63.69 85 TYR A C 1
ATOM 711 O O . TYR A 1 85 ? -6.997 14.414 17.769 1.00 63.69 85 TYR A O 1
ATOM 719 N N . ARG A 1 86 ? -8.035 14.242 19.750 1.00 65.19 86 ARG A N 1
ATOM 720 C CA . ARG A 1 86 ? -7.315 15.331 20.407 1.00 65.19 86 ARG A CA 1
ATOM 721 C C . ARG A 1 86 ? -6.057 14.768 21.060 1.00 65.19 86 ARG A C 1
ATOM 723 O O . ARG A 1 86 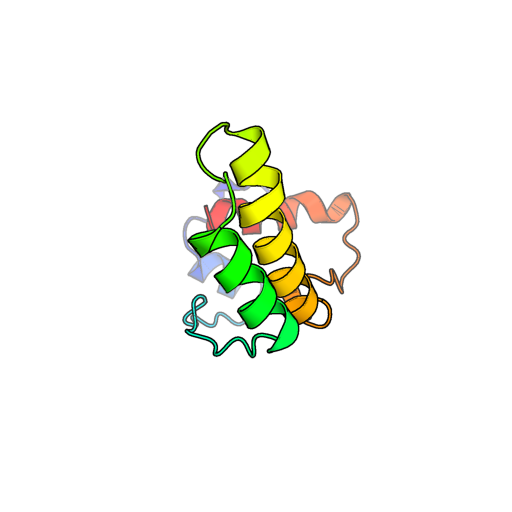? -5.965 13.581 21.341 1.00 65.19 86 ARG A O 1
ATOM 730 N N . ILE A 1 87 ? -5.099 15.639 21.371 1.00 66.94 87 ILE A N 1
ATOM 731 C CA . ILE A 1 87 ? -3.893 15.258 22.128 1.00 66.94 87 ILE A CA 1
ATOM 732 C C . ILE A 1 87 ? -4.238 14.603 23.478 1.00 66.94 87 ILE A C 1
ATOM 734 O O . ILE A 1 87 ? -3.494 13.754 23.953 1.00 66.94 87 ILE A O 1
ATOM 738 N N . SER A 1 88 ? -5.381 14.951 24.072 1.00 67.62 88 SER A N 1
ATOM 739 C CA . SER A 1 88 ? -5.90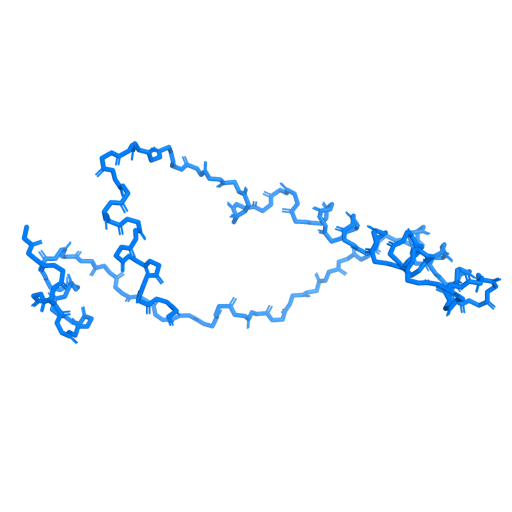5 14.298 25.277 1.00 67.62 88 SER A CA 1
ATOM 740 C C . SER A 1 88 ? -6.231 12.814 25.089 1.00 67.62 88 SER A C 1
ATOM 742 O O . SER A 1 88 ? -6.213 12.071 26.060 1.00 67.62 88 SER A O 1
ATOM 744 N N . ASP A 1 89 ? -6.500 12.384 23.857 1.00 73.62 89 ASP A N 1
ATOM 745 C CA . ASP A 1 89 ? -6.965 11.033 23.533 1.00 73.62 89 ASP A CA 1
ATOM 746 C C . ASP A 1 89 ? -5.781 10.104 23.189 1.00 73.62 89 ASP A C 1
ATOM 748 O O . ASP A 1 89 ? -5.962 8.913 22.937 1.00 73.62 89 ASP A O 1
ATOM 752 N N . LEU A 1 90 ? -4.547 10.638 23.189 1.00 70.75 90 LEU A N 1
ATOM 753 C CA . LEU A 1 90 ? -3.317 9.886 22.915 1.00 70.75 90 LEU A CA 1
ATOM 754 C C . LEU A 1 90 ? -3.083 8.771 23.936 1.00 70.75 90 LEU A C 1
ATOM 756 O O . LEU A 1 90 ? -2.628 7.704 23.544 1.00 70.75 90 LEU A O 1
ATOM 760 N N . GLU A 1 91 ? -3.408 8.975 25.217 1.00 71.75 91 GLU A N 1
ATOM 761 C CA . GLU A 1 91 ? -3.261 7.925 26.238 1.00 71.75 91 GLU A CA 1
ATOM 762 C C . GLU A 1 91 ? -4.130 6.694 25.928 1.00 71.75 91 GLU A C 1
ATOM 764 O O . GLU A 1 91 ? -3.658 5.563 26.042 1.00 71.75 91 GLU A O 1
ATOM 769 N N . GLU A 1 92 ? -5.368 6.898 25.469 1.00 64.44 92 GLU A N 1
ATOM 770 C CA . GLU A 1 92 ? -6.260 5.814 25.036 1.00 64.44 92 GLU A CA 1
ATOM 771 C C . GLU A 1 92 ? -5.780 5.159 23.734 1.00 64.44 92 GLU A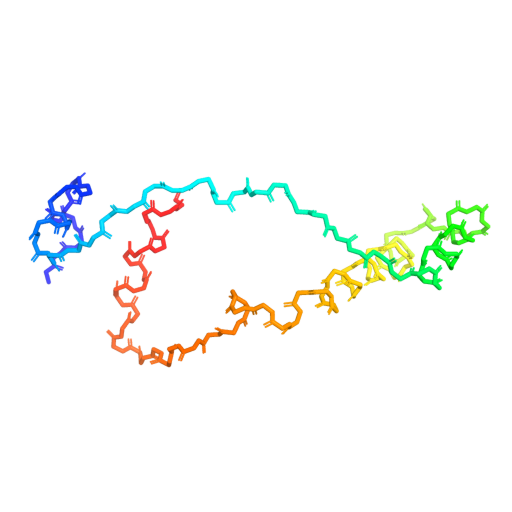 C 1
ATOM 773 O O . GLU A 1 92 ? -5.775 3.932 23.622 1.00 64.44 92 GLU A O 1
ATOM 778 N N . LEU A 1 93 ? -5.313 5.959 22.771 1.00 63.50 93 LEU A N 1
ATOM 779 C CA . LEU A 1 93 ? -4.767 5.475 21.499 1.00 63.50 93 LEU A CA 1
ATOM 780 C C . LEU A 1 93 ? -3.510 4.619 21.694 1.00 63.50 93 LEU A C 1
ATOM 782 O O . LEU A 1 93 ? -3.413 3.529 21.134 1.00 63.50 93 LEU A O 1
ATOM 786 N N . PHE A 1 94 ? -2.566 5.070 22.522 1.00 68.69 94 PHE A N 1
ATOM 787 C CA . PHE A 1 94 ? -1.366 4.301 22.849 1.00 68.69 94 PHE A CA 1
ATOM 788 C C . PHE A 1 94 ? -1.693 3.044 23.657 1.00 68.69 94 PHE A C 1
ATOM 790 O O . PHE A 1 94 ? -1.053 2.015 23.448 1.00 68.69 94 PHE A O 1
ATOM 797 N N . GLY A 1 95 ? -2.718 3.090 24.515 1.00 69.94 95 GLY A N 1
ATOM 798 C CA . GLY A 1 95 ? -3.235 1.908 25.205 1.00 69.94 95 GLY A CA 1
ATOM 799 C C . GLY A 1 95 ? -3.756 0.835 24.243 1.00 69.94 95 GLY A C 1
ATOM 800 O O . GLY A 1 95 ? -3.477 -0.344 24.441 1.00 69.94 95 GLY A O 1
ATOM 801 N N . ALA A 1 96 ? -4.456 1.234 23.177 1.00 58.88 96 ALA A N 1
ATOM 802 C CA . ALA A 1 96 ? -4.942 0.312 22.152 1.00 58.88 96 ALA A CA 1
ATOM 803 C C . ALA A 1 96 ? -3.810 -0.246 21.269 1.00 58.88 96 ALA A C 1
ATOM 805 O O . ALA A 1 96 ? -3.783 -1.441 20.985 1.00 58.88 96 ALA A O 1
ATOM 806 N N . VAL A 1 97 ? -2.852 0.595 20.862 1.00 59.00 97 VAL A N 1
ATOM 807 C CA . VAL A 1 97 ? -1.726 0.183 20.001 1.00 59.00 97 VAL A CA 1
ATOM 808 C C . VAL A 1 97 ? -0.787 -0.788 20.722 1.00 59.00 97 VAL A C 1
ATOM 810 O O . VAL A 1 97 ? -0.415 -1.802 20.143 1.00 59.00 97 VAL A O 1
ATOM 813 N N . ASN A 1 98 ? -0.463 -0.534 21.992 1.00 59.16 98 ASN A N 1
ATOM 814 C CA . ASN A 1 98 ? 0.423 -1.386 22.801 1.00 59.16 98 ASN A CA 1
ATOM 815 C C . ASN A 1 98 ? -0.200 -2.740 23.195 1.00 59.16 98 ASN A C 1
ATOM 817 O O . ASN A 1 98 ? 0.425 -3.544 23.875 1.00 59.16 98 ASN A O 1
ATOM 821 N N . TYR A 1 99 ? -1.471 -2.954 22.859 1.00 52.09 99 TYR A N 1
ATOM 822 C CA . TYR A 1 99 ? -2.148 -4.234 23.036 1.00 52.09 99 TYR A CA 1
ATOM 823 C C . TYR A 1 99 ? -2.186 -5.054 21.735 1.00 52.09 99 TYR A C 1
ATOM 825 O O . TYR A 1 99 ? -2.337 -6.271 21.782 1.00 52.09 99 TYR A O 1
ATOM 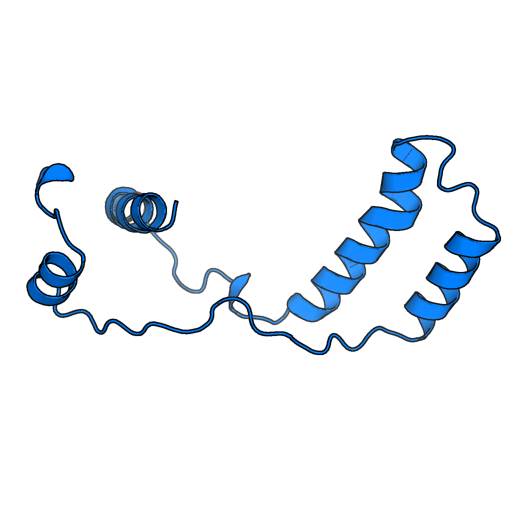833 N N . ILE A 1 100 ? -2.048 -4.397 20.577 1.00 51.69 100 ILE A N 1
ATOM 834 C CA . ILE A 1 100 ? -2.024 -5.040 19.254 1.00 51.69 100 ILE A CA 1
ATOM 835 C C . ILE A 1 100 ? -0.603 -5.504 18.876 1.00 51.69 100 ILE A C 1
ATOM 837 O O . ILE A 1 100 ? -0.471 -6.488 18.150 1.00 51.69 100 ILE A O 1
ATOM 841 N N . PHE A 1 101 ? 0.439 -4.820 19.365 1.00 42.12 101 PHE A N 1
ATOM 842 C CA . PHE A 1 101 ? 1.862 -5.120 19.135 1.00 42.12 101 PHE A CA 1
ATOM 843 C C . PHE A 1 101 ? 2.574 -5.463 20.443 1.00 42.12 101 PHE A C 1
ATOM 845 O O . PHE A 1 101 ? 3.492 -6.314 20.397 1.00 42.12 101 PHE A O 1
#